Protein AF-A0A7C4EPC2-F1 (afdb_monomer_lite)

pLDDT: mean 90.07, std 8.47, range [62.22, 97.75]

Structure (mmCIF, N/CA/C/O backbone):
data_AF-A0A7C4EPC2-F1
#
_entry.id   AF-A0A7C4EPC2-F1
#
loop_
_atom_site.group_PDB
_atom_site.id
_atom_site.type_symbol
_atom_site.label_atom_id
_atom_site.label_alt_id
_atom_site.label_comp_id
_atom_site.label_asym_id
_atom_site.label_entity_id
_atom_site.label_seq_id
_atom_site.pdbx_PDB_ins_code
_atom_site.Cartn_x
_atom_site.Cartn_y
_atom_site.Cartn_z
_atom_site.occupancy
_atom_site.B_iso_or_equiv
_atom_site.auth_seq_id
_atom_site.auth_comp_id
_atom_site.auth_asym_id
_atom_site.auth_atom_id
_atom_site.pdbx_PDB_model_num
ATOM 1 N N . MET A 1 1 ? 42.940 -5.747 -34.502 1.00 62.22 1 MET A N 1
ATOM 2 C CA . MET A 1 1 ? 41.827 -6.542 -33.925 1.00 62.22 1 MET A CA 1
ATOM 3 C C . MET A 1 1 ? 40.724 -6.638 -34.980 1.00 62.22 1 MET A C 1
ATOM 5 O O . MET A 1 1 ? 40.462 -5.613 -35.594 1.00 62.22 1 MET A O 1
ATOM 9 N N . PRO A 1 2 ? 40.128 -7.808 -35.272 1.00 84.88 2 PRO A N 1
ATOM 10 C CA . PRO A 1 2 ? 39.108 -7.917 -36.321 1.00 84.88 2 PRO A CA 1
ATOM 11 C C . PRO A 1 2 ? 37.890 -7.036 -36.005 1.00 84.88 2 PRO A C 1
ATOM 13 O O . PRO A 1 2 ? 37.481 -6.958 -34.847 1.00 84.88 2 PRO A O 1
ATOM 16 N N . LEU A 1 3 ? 37.299 -6.413 -37.031 1.00 84.69 3 LEU A N 1
ATOM 17 C CA . LEU A 1 3 ? 36.212 -5.423 -36.922 1.00 84.69 3 LEU A CA 1
ATOM 18 C C . LEU A 1 3 ? 35.038 -5.899 -36.048 1.00 84.69 3 LEU A C 1
ATOM 20 O O . LEU A 1 3 ? 34.501 -5.137 -35.251 1.00 84.69 3 LEU A O 1
ATOM 24 N N . LYS A 1 4 ? 34.719 -7.197 -36.108 1.00 81.44 4 LYS A N 1
ATOM 25 C CA . LYS A 1 4 ? 33.694 -7.840 -35.269 1.00 81.44 4 LYS A CA 1
ATOM 26 C C . LYS A 1 4 ? 33.980 -7.719 -33.767 1.00 81.44 4 LYS A C 1
ATOM 28 O O . LYS A 1 4 ? 33.054 -7.530 -32.992 1.00 81.44 4 LYS A O 1
ATOM 33 N N . LYS A 1 5 ? 35.250 -7.791 -33.350 1.00 83.31 5 LYS A N 1
ATOM 34 C CA . LYS A 1 5 ? 35.651 -7.645 -31.940 1.00 83.31 5 LYS A CA 1
ATOM 35 C C . LYS A 1 5 ? 35.572 -6.192 -31.471 1.00 83.31 5 LYS A C 1
ATOM 37 O O . LYS A 1 5 ? 35.227 -5.963 -30.322 1.00 83.31 5 LYS A O 1
ATOM 42 N N . ILE A 1 6 ? 35.859 -5.227 -32.349 1.00 88.38 6 ILE A N 1
ATOM 43 C CA . ILE A 1 6 ? 35.716 -3.792 -32.042 1.00 88.38 6 ILE A CA 1
ATOM 44 C C . ILE A 1 6 ? 34.235 -3.442 -31.886 1.00 88.38 6 ILE A C 1
ATOM 46 O O . ILE A 1 6 ? 33.855 -2.798 -30.917 1.00 88.38 6 ILE A O 1
ATOM 50 N N . PHE A 1 7 ? 33.392 -3.935 -32.792 1.00 91.56 7 PHE A N 1
ATOM 51 C CA . PHE A 1 7 ? 31.947 -3.749 -32.708 1.00 91.56 7 PHE A CA 1
ATOM 52 C C . PHE A 1 7 ? 31.357 -4.348 -31.422 1.00 91.56 7 PHE A C 1
ATOM 54 O O . PHE A 1 7 ? 30.595 -3.680 -30.729 1.00 91.56 7 PHE A O 1
ATOM 61 N N . LEU A 1 8 ? 31.766 -5.569 -31.052 1.00 91.88 8 LEU A N 1
ATOM 62 C CA . LEU A 1 8 ? 31.332 -6.198 -29.800 1.00 91.88 8 LEU A CA 1
ATOM 63 C C . LEU A 1 8 ? 31.773 -5.398 -28.564 1.00 91.88 8 LEU A C 1
ATOM 65 O O . LEU A 1 8 ? 31.006 -5.256 -27.616 1.00 91.88 8 LEU A O 1
ATOM 69 N N . LEU A 1 9 ? 32.996 -4.860 -28.587 1.00 92.25 9 LEU A N 1
ATOM 70 C CA . LEU A 1 9 ? 33.539 -4.043 -27.503 1.00 92.25 9 LEU A CA 1
ATOM 71 C C . LEU A 1 9 ? 32.753 -2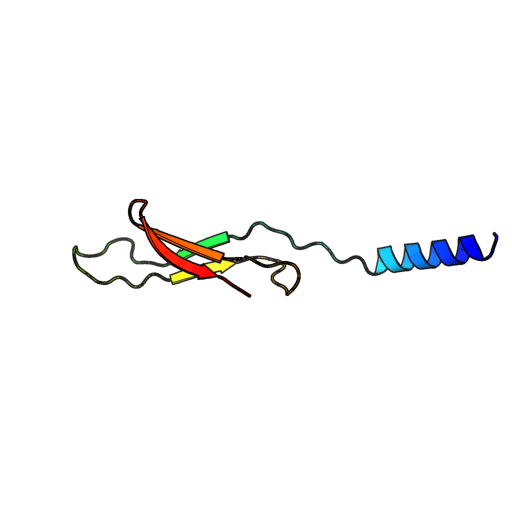.735 -27.339 1.00 92.25 9 LEU A C 1
ATOM 73 O O . LEU A 1 9 ? 32.454 -2.346 -26.216 1.00 92.25 9 LEU A O 1
ATOM 77 N N . LEU A 1 10 ? 32.387 -2.084 -28.447 1.00 92.38 10 LEU A N 1
ATOM 78 C CA . LEU A 1 10 ? 31.581 -0.862 -28.432 1.00 92.38 10 LEU A CA 1
ATOM 79 C C . LEU A 1 10 ? 30.153 -1.122 -27.934 1.00 92.38 10 LEU A C 1
ATOM 81 O O . LEU A 1 10 ? 29.643 -0.339 -27.138 1.00 92.38 10 LEU A O 1
ATOM 85 N N . LEU A 1 11 ? 29.535 -2.237 -28.336 1.00 92.25 11 LEU A N 1
ATOM 86 C CA . LEU A 1 11 ? 28.232 -2.676 -27.816 1.00 92.25 11 LEU A CA 1
ATOM 87 C C . LEU A 1 11 ? 28.272 -2.913 -26.305 1.00 92.25 11 LEU A C 1
ATOM 89 O O . LEU A 1 11 ? 27.401 -2.440 -25.579 1.00 92.25 11 LEU A O 1
ATOM 93 N N . PHE A 1 12 ? 29.299 -3.616 -25.827 1.00 90.88 12 PHE A N 1
ATOM 94 C CA . PHE A 1 12 ? 29.468 -3.891 -24.405 1.00 90.88 12 PHE A CA 1
ATOM 95 C C . PHE A 1 12 ? 29.738 -2.609 -23.604 1.00 90.88 12 PHE A C 1
ATOM 97 O O . PHE A 1 12 ? 29.097 -2.380 -22.582 1.00 90.88 12 PHE A O 1
ATOM 104 N N . ALA A 1 13 ? 30.626 -1.736 -24.090 1.00 90.44 13 ALA A N 1
ATOM 105 C CA . ALA A 1 13 ? 30.905 -0.446 -23.460 1.00 90.44 13 ALA A CA 1
ATOM 106 C C . ALA A 1 13 ? 29.655 0.447 -23.410 1.00 90.44 13 ALA A C 1
ATOM 108 O O . ALA A 1 13 ? 29.377 1.048 -22.375 1.00 90.44 13 ALA A O 1
ATOM 109 N N . GLY A 1 14 ? 28.865 0.481 -24.488 1.00 89.62 14 GLY A N 1
ATOM 110 C CA . GLY A 1 14 ? 27.583 1.184 -24.516 1.00 89.62 14 GLY A CA 1
ATOM 111 C C . GLY A 1 14 ? 26.592 0.637 -23.486 1.00 89.62 14 GLY A C 1
ATOM 112 O O . GLY A 1 14 ? 25.998 1.410 -22.741 1.00 89.62 14 GLY A O 1
ATOM 113 N N . ALA A 1 15 ? 26.463 -0.688 -23.375 1.00 86.56 15 ALA A N 1
ATOM 114 C CA . ALA A 1 15 ? 25.575 -1.317 -22.396 1.00 86.56 15 ALA A CA 1
ATOM 115 C C . ALA A 1 15 ? 25.974 -1.005 -20.943 1.00 86.56 15 ALA A C 1
ATOM 117 O O . ALA A 1 15 ? 25.109 -0.728 -20.114 1.00 86.56 15 ALA A O 1
ATOM 118 N N . VAL A 1 16 ? 27.276 -1.002 -20.637 1.00 84.12 16 VAL A N 1
ATOM 119 C CA . VAL A 1 16 ? 27.784 -0.653 -19.300 1.00 84.12 16 VAL A CA 1
ATOM 120 C C . VAL A 1 16 ? 27.531 0.824 -18.983 1.00 84.12 16 VAL A C 1
ATOM 122 O O . VAL A 1 16 ? 27.054 1.135 -17.893 1.00 84.12 16 VAL A O 1
ATOM 125 N N . LEU A 1 17 ? 27.778 1.732 -19.932 1.00 81.56 17 LEU A N 1
ATOM 126 C CA . LEU A 1 17 ? 27.550 3.172 -19.746 1.00 81.56 17 LEU A CA 1
ATOM 127 C C . LEU A 1 17 ? 26.063 3.544 -19.626 1.00 81.56 17 LEU A C 1
ATOM 129 O O . LEU A 1 17 ? 25.738 4.546 -18.997 1.00 81.56 17 LEU A O 1
ATOM 133 N N . CYS A 1 18 ? 25.164 2.741 -20.196 1.00 78.00 18 CYS A N 1
ATOM 134 C CA . CYS A 1 18 ? 23.716 2.916 -20.062 1.00 78.00 18 CYS A CA 1
ATOM 135 C C . CYS A 1 18 ? 23.110 2.175 -18.859 1.00 78.00 18 CYS A C 1
ATOM 137 O O . CYS A 1 18 ? 21.893 2.221 -18.670 1.00 78.00 18 CYS A O 1
ATOM 139 N N . SER A 1 19 ? 23.914 1.489 -18.042 1.00 71.88 19 SER A N 1
ATOM 140 C CA . SER A 1 19 ? 23.393 0.815 -16.853 1.00 71.88 19 SER A CA 1
ATOM 141 C C . SER A 1 19 ? 23.026 1.840 -15.771 1.00 71.88 19 SER A C 1
ATOM 143 O O . SER A 1 19 ? 23.853 2.629 -15.322 1.00 71.88 19 SER A O 1
ATOM 145 N N . SER A 1 20 ? 21.753 1.855 -15.373 1.00 69.81 20 SER A N 1
ATOM 146 C CA . SER A 1 20 ? 21.268 2.637 -14.229 1.00 69.81 20 SER A CA 1
ATOM 147 C C . SER A 1 20 ? 21.228 1.752 -12.981 1.00 69.81 20 SER A C 1
ATOM 149 O O . SER A 1 20 ? 21.007 0.544 -13.114 1.00 69.81 20 SER A O 1
ATOM 151 N N . PRO A 1 21 ? 21.417 2.308 -11.769 1.00 71.56 21 PRO A N 1
ATOM 152 C CA . PRO A 1 21 ? 21.228 1.544 -10.545 1.00 71.56 21 PRO A CA 1
ATOM 153 C C . PRO A 1 21 ? 19.805 0.979 -10.504 1.00 71.56 21 PRO A C 1
ATOM 155 O O . PRO A 1 21 ? 18.823 1.698 -10.690 1.00 71.56 21 PRO A O 1
ATOM 158 N N . ALA A 1 22 ? 19.697 -0.329 -10.276 1.00 67.31 22 ALA A N 1
ATOM 159 C CA . ALA A 1 22 ? 18.411 -0.974 -10.083 1.00 67.31 22 ALA A CA 1
ATOM 160 C C . ALA A 1 22 ? 17.848 -0.548 -8.719 1.00 67.31 22 ALA A C 1
ATOM 162 O O . ALA A 1 22 ? 18.287 -1.028 -7.674 1.00 67.31 22 ALA A O 1
ATOM 163 N N . HIS A 1 23 ? 16.888 0.374 -8.730 1.00 66.38 23 HIS A N 1
ATOM 164 C CA . HIS A 1 23 ? 16.049 0.656 -7.573 1.00 66.38 23 HIS A CA 1
ATOM 165 C C . HIS A 1 23 ? 14.986 -0.444 -7.507 1.00 66.38 23 HIS A C 1
ATOM 167 O O . HIS A 1 23 ? 14.053 -0.468 -8.305 1.00 66.38 23 HIS A O 1
ATOM 173 N N . ALA A 1 24 ? 15.236 -1.422 -6.640 1.00 66.62 24 ALA A N 1
ATOM 174 C CA . ALA A 1 24 ? 14.378 -2.574 -6.388 1.00 66.62 24 ALA A CA 1
ATOM 175 C C . ALA A 1 24 ? 14.344 -2.836 -4.877 1.00 66.62 24 ALA A C 1
ATOM 177 O O . ALA A 1 24 ? 14.723 -3.909 -4.397 1.00 66.62 24 ALA A O 1
ATOM 178 N N . ASP A 1 25 ? 13.984 -1.812 -4.104 1.00 78.25 25 ASP A N 1
ATOM 179 C CA . ASP A 1 25 ? 13.700 -2.016 -2.688 1.00 78.25 25 ASP A CA 1
ATOM 180 C C . ASP A 1 25 ? 12.423 -2.855 -2.526 1.00 78.25 25 ASP A C 1
ATOM 182 O O . ASP A 1 25 ? 11.686 -3.133 -3.470 1.00 78.25 25 ASP A O 1
ATOM 186 N N . LYS A 1 26 ? 12.181 -3.356 -1.316 1.00 86.50 26 LYS A N 1
ATOM 187 C CA . LYS A 1 26 ? 10.906 -4.018 -1.041 1.00 86.50 26 LYS A CA 1
ATOM 188 C C . LYS A 1 26 ? 9.837 -2.948 -0.905 1.00 86.50 26 LYS A C 1
ATOM 190 O O . LYS A 1 26 ? 10.041 -1.982 -0.173 1.00 86.50 26 LYS A O 1
ATOM 195 N N . SER A 1 27 ? 8.677 -3.183 -1.508 1.00 93.00 27 SER A N 1
ATOM 196 C CA . SER A 1 27 ? 7.506 -2.354 -1.258 1.00 93.00 27 SER A CA 1
ATOM 197 C C . SER A 1 27 ? 7.210 -2.310 0.241 1.00 93.00 27 SER A C 1
ATOM 199 O O . SER A 1 27 ? 7.255 -3.331 0.935 1.00 93.00 27 SER A O 1
ATOM 201 N N . THR A 1 28 ? 6.896 -1.125 0.744 1.00 94.94 28 THR A N 1
ATOM 202 C CA . THR A 1 28 ? 6.531 -0.901 2.145 1.00 94.94 28 THR A CA 1
ATOM 203 C C . THR A 1 28 ? 5.108 -0.371 2.231 1.00 94.94 28 THR A C 1
ATOM 205 O O . THR A 1 28 ? 4.633 0.302 1.316 1.00 94.94 28 THR A O 1
ATOM 208 N N . ALA A 1 29 ? 4.417 -0.692 3.324 1.00 96.12 29 ALA A N 1
ATOM 209 C CA . ALA A 1 29 ? 3.080 -0.193 3.613 1.00 96.12 29 ALA A CA 1
ATOM 210 C C . ALA A 1 29 ? 3.037 0.381 5.032 1.00 96.12 29 ALA A C 1
ATOM 212 O O . ALA A 1 29 ? 3.474 -0.272 5.980 1.00 96.12 29 ALA A O 1
ATOM 213 N N . ALA A 1 30 ? 2.488 1.584 5.176 1.00 96.94 30 ALA A N 1
ATOM 214 C CA . ALA A 1 30 ? 2.240 2.226 6.461 1.00 96.94 30 ALA A CA 1
ATOM 215 C C . ALA A 1 30 ? 0.741 2.479 6.648 1.00 96.94 30 ALA A C 1
ATOM 217 O O . ALA A 1 30 ? 0.054 2.918 5.723 1.00 96.94 30 ALA A O 1
ATOM 218 N N . ILE A 1 31 ? 0.246 2.216 7.858 1.00 96.06 31 ILE A N 1
ATOM 219 C CA . ILE A 1 31 ? -1.138 2.482 8.251 1.00 96.06 31 ILE A CA 1
ATOM 220 C C . ILE A 1 31 ? -1.170 3.810 9.001 1.00 96.06 31 ILE A C 1
ATOM 222 O O . ILE A 1 31 ? -0.481 3.981 10.003 1.00 96.06 31 ILE A O 1
ATOM 226 N N . GLN A 1 32 ? -1.996 4.735 8.529 1.00 97.19 32 GLN A N 1
ATOM 227 C CA . GLN A 1 32 ? -2.334 5.963 9.234 1.00 97.19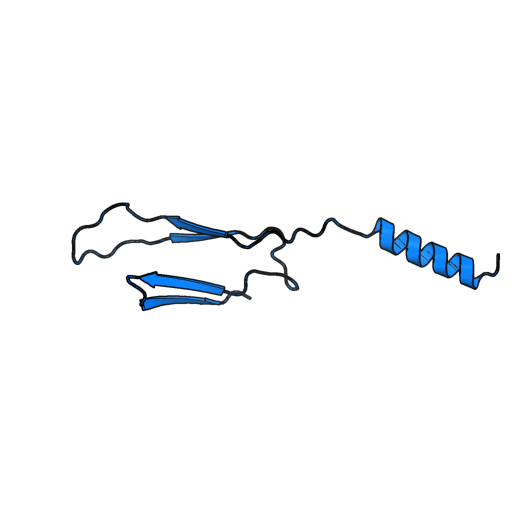 32 GLN A CA 1
ATOM 228 C C . GLN A 1 32 ? -3.799 5.875 9.657 1.00 97.19 32 GLN A C 1
ATOM 230 O O . GLN A 1 32 ? -4.707 5.924 8.822 1.00 97.19 32 GLN A O 1
ATO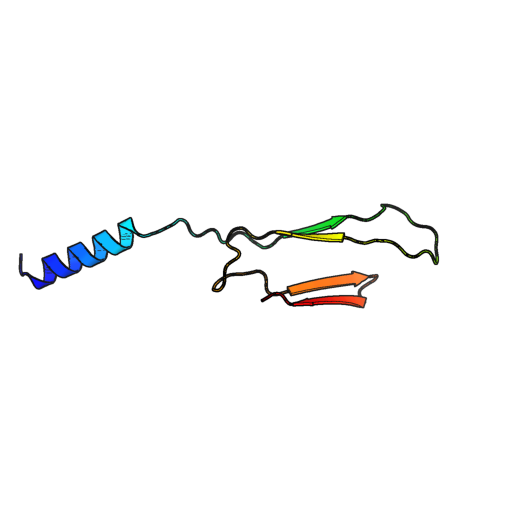M 235 N N . ALA A 1 33 ? -4.012 5.699 10.956 1.00 94.94 33 ALA A N 1
ATOM 236 C CA . ALA A 1 33 ? -5.320 5.568 11.583 1.00 94.94 33 ALA A CA 1
ATOM 237 C C . ALA A 1 33 ? -5.234 6.032 13.050 1.00 94.94 33 ALA A C 1
ATOM 239 O O . ALA A 1 33 ? -4.131 6.097 13.599 1.00 94.94 33 ALA A O 1
ATOM 240 N N . PRO A 1 34 ? -6.366 6.343 13.703 1.00 95.50 34 PRO A N 1
ATOM 241 C CA . PRO A 1 34 ? -6.388 6.577 15.144 1.00 95.50 34 PRO A CA 1
ATOM 242 C C . PRO A 1 34 ? -5.880 5.353 15.918 1.00 95.50 34 PRO A C 1
ATOM 244 O O . PRO A 1 34 ? -6.256 4.226 15.603 1.00 95.50 34 PRO A O 1
ATOM 247 N N . GLU A 1 35 ? -5.093 5.563 16.977 1.00 95.00 35 GLU A N 1
ATOM 248 C CA . GLU A 1 35 ? -4.641 4.468 17.857 1.00 95.00 35 GLU A CA 1
ATOM 249 C C . GLU A 1 35 ? -5.802 3.790 18.598 1.00 95.00 35 GLU A C 1
ATOM 251 O O . GLU A 1 35 ? -5.713 2.629 18.997 1.00 95.00 35 GLU A O 1
ATOM 256 N N . ARG A 1 36 ? -6.893 4.532 18.819 1.00 95.25 36 ARG A N 1
ATOM 257 C CA . ARG A 1 36 ? -8.104 4.073 19.499 1.00 95.25 36 ARG A CA 1
ATOM 258 C C . ARG A 1 36 ? -9.329 4.668 18.826 1.00 95.25 36 ARG A C 1
ATOM 260 O O . ARG A 1 36 ? -9.297 5.806 18.362 1.00 95.25 36 ARG A O 1
ATOM 267 N N . ALA A 1 37 ? -10.421 3.917 18.847 1.00 94.75 37 ALA A N 1
ATOM 268 C CA . ALA A 1 37 ? -11.719 4.366 18.374 1.00 94.75 37 ALA A CA 1
ATOM 269 C C . ALA A 1 37 ? -12.840 3.761 19.233 1.00 94.75 37 ALA A C 1
ATOM 271 O O . ALA A 1 37 ? -12.686 2.635 19.718 1.00 94.75 37 ALA A O 1
ATOM 272 N N . PRO A 1 38 ? -13.963 4.471 19.439 1.00 95.94 38 PRO A N 1
ATOM 273 C CA . PRO A 1 38 ? -15.134 3.904 20.096 1.00 95.94 38 PRO A CA 1
ATOM 274 C C . PRO A 1 38 ? -15.684 2.696 19.329 1.00 95.94 38 PRO A C 1
ATOM 276 O O . PRO A 1 38 ? -15.681 2.670 18.094 1.00 95.94 38 PRO A O 1
ATOM 279 N N . ALA A 1 39 ? -16.209 1.715 20.060 1.00 95.81 39 ALA A N 1
ATOM 280 C CA . ALA A 1 39 ? -16.881 0.571 19.454 1.00 95.81 39 ALA A CA 1
ATOM 281 C C . ALA A 1 39 ? -18.073 1.028 18.593 1.00 95.81 39 ALA A C 1
ATOM 283 O O . ALA A 1 39 ? -18.836 1.907 18.992 1.00 95.81 39 ALA A O 1
ATOM 284 N N . GLY A 1 40 ? -18.216 0.438 17.403 1.00 95.62 40 GLY A N 1
ATOM 285 C CA . GLY A 1 40 ? -19.278 0.773 16.447 1.00 95.62 40 GLY A CA 1
ATOM 286 C C . GLY A 1 40 ? -19.055 2.059 15.644 1.00 95.62 40 GLY A C 1
ATOM 287 O O . GLY A 1 40 ? -19.890 2.399 14.810 1.00 95.62 40 GLY A O 1
ATOM 288 N N . SER A 1 41 ? -17.945 2.773 15.858 1.00 95.50 41 SER A N 1
ATOM 289 C CA . SER A 1 41 ? -17.621 3.965 15.070 1.00 95.50 41 SER A CA 1
ATOM 290 C C . SER A 1 41 ? -17.007 3.611 13.711 1.00 95.50 41 SER A C 1
ATOM 292 O O . SER A 1 41 ? -16.356 2.580 13.547 1.00 95.50 41 SER A O 1
ATOM 294 N N . THR A 1 42 ? -17.206 4.488 12.725 1.00 95.06 42 THR A N 1
ATOM 295 C CA . THR A 1 42 ? -16.494 4.413 11.442 1.00 95.06 42 THR A CA 1
ATOM 296 C C . THR A 1 42 ? -15.155 5.124 11.579 1.00 95.06 42 THR A C 1
ATOM 298 O O . THR A 1 42 ? -15.117 6.288 11.977 1.00 95.06 42 THR A O 1
ATOM 301 N N . ILE A 1 43 ? -14.064 4.439 11.230 1.00 93.94 43 ILE A N 1
ATOM 302 C CA . ILE A 1 43 ? -12.709 4.992 11.304 1.00 93.94 43 ILE A CA 1
ATOM 303 C C . ILE A 1 43 ? -12.128 5.235 9.908 1.00 93.94 43 ILE A C 1
ATOM 305 O O . ILE A 1 43 ? -12.174 4.339 9.063 1.00 93.94 43 ILE A O 1
ATOM 309 N N . PRO A 1 44 ? -11.543 6.416 9.644 1.00 93.12 44 PRO A N 1
ATOM 310 C CA . PRO A 1 44 ? -10.759 6.614 8.439 1.00 93.12 44 PRO A CA 1
ATOM 311 C C . PRO A 1 44 ? -9.415 5.891 8.586 1.00 93.12 44 PRO A C 1
ATOM 313 O O . PRO A 1 44 ? -8.670 6.129 9.537 1.00 93.12 44 PRO A O 1
ATOM 316 N N . ILE A 1 45 ? -9.096 5.027 7.624 1.00 94.38 45 ILE A N 1
ATOM 317 C CA . ILE A 1 45 ? -7.791 4.374 7.507 1.00 94.38 45 ILE A CA 1
ATOM 318 C C . ILE A 1 45 ? -7.170 4.820 6.189 1.00 94.38 45 ILE A C 1
ATOM 320 O O . ILE A 1 45 ? -7.767 4.649 5.126 1.00 94.38 45 ILE A O 1
ATOM 324 N N . ARG A 1 46 ? -5.956 5.366 6.250 1.00 96.44 46 ARG A N 1
ATOM 325 C CA . ARG A 1 46 ? -5.133 5.618 5.067 1.00 96.44 46 ARG A CA 1
ATOM 326 C C . ARG A 1 46 ? -3.993 4.614 5.034 1.00 96.44 46 ARG A C 1
ATOM 328 O O . ARG A 1 46 ? -3.253 4.475 6.004 1.00 96.44 46 ARG A O 1
ATOM 335 N N . ILE A 1 47 ? -3.836 3.957 3.892 1.00 97.06 47 ILE A N 1
ATOM 336 C CA . ILE A 1 47 ? -2.689 3.101 3.608 1.00 97.06 47 ILE A CA 1
ATOM 337 C C . ILE A 1 47 ? -1.750 3.864 2.681 1.00 97.06 47 ILE A C 1
ATOM 339 O O . ILE A 1 47 ? -2.178 4.358 1.638 1.00 97.06 47 ILE A O 1
ATOM 343 N N . VAL A 1 48 ? -0.486 3.988 3.075 1.00 96.81 48 VAL A N 1
ATOM 344 C CA . VAL A 1 48 ? 0.565 4.594 2.251 1.00 96.81 48 VAL A CA 1
ATOM 345 C C . VAL A 1 48 ? 1.483 3.481 1.780 1.00 96.81 48 VAL A C 1
ATOM 347 O O . VAL A 1 48 ? 2.101 2.814 2.606 1.00 96.81 48 VAL A O 1
ATOM 350 N N . VAL A 1 49 ? 1.543 3.275 0.466 1.00 95.94 49 VAL A N 1
ATOM 351 C CA . VAL A 1 49 ? 2.387 2.261 -0.172 1.00 95.94 49 VAL A CA 1
ATOM 352 C C . VAL A 1 49 ? 3.544 2.958 -0.877 1.00 95.94 49 VAL A C 1
ATOM 354 O O . VAL A 1 49 ? 3.311 3.862 -1.678 1.00 95.94 49 VAL A O 1
ATOM 357 N N . THR A 1 50 ? 4.773 2.527 -0.601 1.00 93.81 50 THR A N 1
ATOM 358 C CA . THR A 1 50 ? 5.992 3.116 -1.176 1.00 93.81 50 THR A CA 1
ATOM 359 C C . THR A 1 50 ? 6.856 2.032 -1.806 1.00 93.81 50 THR A C 1
ATOM 361 O O . THR A 1 50 ? 7.033 0.965 -1.218 1.00 93.81 50 THR A O 1
ATOM 364 N N . HIS A 1 51 ? 7.396 2.313 -2.994 1.00 91.62 51 HIS A N 1
ATOM 365 C CA . HIS A 1 51 ? 8.315 1.444 -3.732 1.00 91.62 51 HIS A CA 1
ATOM 366 C C . HIS A 1 51 ? 9.265 2.297 -4.582 1.00 91.62 51 HIS A C 1
ATOM 368 O O . HIS A 1 51 ? 8.812 3.091 -5.415 1.00 91.62 51 HIS A O 1
ATOM 374 N N . SER A 1 52 ? 10.568 2.160 -4.369 1.00 86.44 52 SER A N 1
ATOM 375 C CA . SER A 1 52 ? 11.617 2.789 -5.167 1.00 86.44 52 SER A CA 1
ATOM 376 C C . SER A 1 52 ? 11.831 1.954 -6.424 1.00 86.44 52 SER A C 1
ATOM 378 O O . SER A 1 52 ? 12.378 0.859 -6.380 1.00 86.44 52 SER A O 1
ATOM 380 N N . GLY A 1 53 ? 11.352 2.469 -7.556 1.00 84.62 53 GLY A N 1
ATOM 381 C CA . GLY A 1 53 ? 11.363 1.761 -8.836 1.00 84.62 53 GLY A CA 1
ATOM 382 C C . GLY A 1 53 ? 9.993 1.606 -9.483 1.00 84.62 53 GLY A C 1
ATOM 383 O O . GLY A 1 53 ? 9.915 0.930 -10.496 1.00 84.62 53 GLY A O 1
ATOM 384 N N . ASN A 1 54 ? 8.941 2.237 -8.947 1.00 87.75 54 ASN A N 1
ATOM 385 C CA . ASN A 1 54 ? 7.568 2.163 -9.454 1.00 87.75 54 ASN A CA 1
ATOM 386 C C . ASN A 1 54 ? 7.438 2.655 -10.913 1.00 87.75 54 ASN A C 1
ATOM 388 O O . ASN A 1 54 ? 7.397 3.860 -11.168 1.00 87.75 54 ASN A O 1
ATOM 392 N N . ASN A 1 55 ? 7.391 1.722 -11.865 1.00 86.81 55 ASN A N 1
ATOM 393 C CA . ASN A 1 55 ? 7.266 1.974 -13.301 1.00 86.81 55 ASN A CA 1
ATOM 394 C C . ASN A 1 55 ? 6.505 0.838 -14.016 1.00 86.81 55 ASN A C 1
ATOM 396 O O . ASN A 1 55 ? 6.224 -0.197 -13.421 1.00 86.81 55 ASN A O 1
ATOM 400 N N . ILE A 1 56 ? 6.230 0.998 -15.316 1.00 88.62 56 ILE A N 1
ATOM 401 C CA . ILE A 1 56 ? 5.404 0.062 -16.106 1.00 88.62 56 ILE A CA 1
ATOM 402 C C . ILE A 1 56 ? 5.931 -1.388 -16.175 1.00 88.62 56 ILE A C 1
ATOM 404 O O . ILE A 1 56 ? 5.160 -2.298 -16.461 1.00 88.62 56 ILE A O 1
ATOM 408 N N . LEU A 1 57 ? 7.228 -1.622 -15.944 1.00 87.12 57 LEU A N 1
ATOM 409 C CA . LEU A 1 57 ? 7.843 -2.959 -15.940 1.00 87.12 57 LEU A CA 1
ATOM 410 C C . LEU A 1 57 ? 8.065 -3.505 -14.522 1.00 87.12 57 LEU A C 1
ATOM 412 O O . LEU A 1 57 ? 8.332 -4.695 -14.358 1.00 87.12 57 LEU A O 1
ATOM 416 N N . HIS A 1 58 ? 8.007 -2.648 -13.501 1.00 88.62 58 HIS A N 1
ATOM 417 C CA . HIS A 1 58 ? 8.334 -2.999 -12.124 1.00 88.62 58 HIS A CA 1
ATOM 418 C C . HIS A 1 58 ? 7.571 -2.100 -11.147 1.00 88.62 58 HIS A C 1
ATOM 420 O O . HIS A 1 58 ? 7.915 -0.938 -10.960 1.00 88.62 58 HIS A O 1
ATOM 426 N N . TYR A 1 59 ? 6.526 -2.627 -10.515 1.00 91.75 59 TYR A N 1
ATOM 427 C CA . TYR A 1 59 ? 5.677 -1.869 -9.598 1.00 91.75 59 TYR A CA 1
ATOM 428 C C . TYR A 1 59 ? 5.075 -2.774 -8.518 1.00 91.75 59 TYR A C 1
ATOM 430 O O . TYR A 1 59 ? 5.058 -4.002 -8.644 1.00 91.75 59 TYR A O 1
ATOM 438 N N . THR A 1 60 ? 4.566 -2.165 -7.445 1.00 94.38 60 THR A N 1
ATOM 439 C CA . THR A 1 60 ? 3.781 -2.881 -6.432 1.00 94.38 60 THR A CA 1
ATOM 440 C C . THR A 1 60 ? 2.455 -3.308 -7.039 1.00 94.38 60 THR A C 1
ATOM 442 O O . THR A 1 60 ? 1.684 -2.452 -7.440 1.00 94.38 60 THR A O 1
ATOM 445 N N . GLN A 1 61 ? 2.1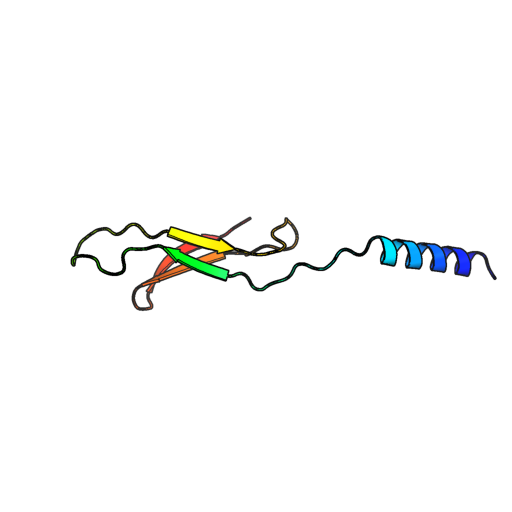42 -4.602 -7.064 1.00 95.00 61 GLN A N 1
ATOM 446 C CA . GLN A 1 61 ? 0.945 -5.083 -7.767 1.00 95.00 61 GLN A CA 1
ATOM 447 C C . GLN A 1 61 ? -0.363 -4.814 -7.024 1.00 95.00 61 GLN A C 1
ATOM 449 O O . GLN A 1 61 ? -1.385 -4.576 -7.654 1.00 95.00 61 GLN A O 1
ATOM 454 N N . TRP A 1 62 ? -0.358 -4.890 -5.695 1.00 96.81 62 TRP A N 1
ATOM 455 C CA . TRP A 1 62 ? -1.572 -4.736 -4.904 1.00 96.81 62 TRP A CA 1
ATOM 456 C C . TRP A 1 62 ? -1.264 -4.393 -3.453 1.00 96.81 62 TRP A C 1
ATOM 458 O O . TRP A 1 62 ? -0.158 -4.604 -2.951 1.00 96.81 62 TRP A O 1
ATOM 468 N N . VAL A 1 63 ? -2.288 -3.912 -2.758 1.00 97.38 63 VAL A N 1
ATOM 469 C CA . VAL A 1 63 ? -2.325 -3.811 -1.302 1.00 97.38 63 VAL A CA 1
ATOM 470 C C . VAL A 1 63 ? -3.664 -4.333 -0.796 1.00 97.38 63 VAL A C 1
ATOM 472 O O . VAL A 1 63 ? -4.704 -4.094 -1.406 1.00 97.38 63 VAL A O 1
ATOM 475 N N . ARG A 1 64 ? -3.648 -5.060 0.322 1.00 97.19 64 ARG A N 1
ATOM 476 C CA . ARG A 1 64 ? -4.859 -5.533 1.004 1.00 97.19 64 ARG A CA 1
ATOM 477 C C . ARG A 1 64 ? -4.848 -5.109 2.460 1.00 97.19 64 ARG A C 1
ATOM 479 O O . ARG A 1 64 ? -3.783 -5.020 3.072 1.00 97.19 64 ARG A O 1
ATOM 486 N N . VAL A 1 65 ? -6.031 -4.894 3.012 1.00 96.25 65 VAL A N 1
ATOM 487 C CA . VAL A 1 65 ? -6.232 -4.580 4.426 1.00 96.25 65 VAL A CA 1
ATOM 488 C C . VAL A 1 65 ? -7.005 -5.719 5.064 1.00 96.25 65 VAL A C 1
ATOM 490 O O . VAL A 1 65 ? -8.057 -6.126 4.572 1.00 96.25 65 VAL A O 1
ATOM 493 N N . THR A 1 66 ? -6.478 -6.219 6.178 1.00 96.44 66 THR A N 1
ATOM 494 C CA . THR A 1 66 ? -7.114 -7.263 6.981 1.00 96.44 66 THR A CA 1
ATOM 495 C C . THR A 1 66 ? -7.408 -6.747 8.380 1.00 96.44 66 THR A C 1
ATOM 497 O O . THR A 1 66 ? -6.509 -6.223 9.038 1.00 96.44 66 THR A O 1
ATOM 500 N N . VAL A 1 67 ? -8.630 -6.953 8.860 1.00 93.94 67 VAL A N 1
ATOM 501 C CA . VAL A 1 67 ? -9.043 -6.656 10.237 1.00 93.94 67 VAL A CA 1
ATOM 502 C C . VAL A 1 67 ? -9.382 -7.980 10.911 1.00 93.94 67 VAL A C 1
ATOM 504 O O . VAL A 1 67 ? -10.194 -8.745 10.398 1.00 93.94 67 VAL A O 1
ATOM 507 N N . ASN A 1 68 ? -8.726 -8.282 12.036 1.00 94.81 68 ASN A N 1
ATOM 508 C CA . ASN A 1 68 ? -8.893 -9.545 12.772 1.00 94.81 68 ASN A CA 1
ATOM 509 C C . ASN A 1 68 ? -8.774 -10.797 11.876 1.00 94.81 68 ASN A C 1
ATOM 511 O O . ASN A 1 68 ? -9.561 -11.732 11.979 1.00 94.81 68 ASN A O 1
ATOM 515 N N . GLY A 1 69 ? -7.811 -10.789 10.948 1.00 96.62 69 GLY A N 1
ATOM 516 C CA . GLY A 1 69 ? -7.565 -11.895 10.015 1.00 96.62 69 GLY A CA 1
ATOM 517 C C . GLY A 1 69 ? -8.520 -11.974 8.817 1.00 96.62 69 GLY A C 1
ATOM 518 O O . GLY A 1 69 ? -8.300 -12.801 7.939 1.00 96.62 69 GLY A O 1
ATOM 519 N N . THR A 1 70 ? -9.532 -11.107 8.736 1.00 97.12 70 THR A N 1
ATOM 520 C CA . THR A 1 70 ? -10.471 -11.053 7.605 1.00 97.12 70 THR A CA 1
ATOM 521 C C . THR A 1 70 ? -10.088 -9.928 6.654 1.00 97.12 70 THR A C 1
ATOM 523 O O . THR A 1 70 ? -9.864 -8.803 7.095 1.00 97.12 70 THR A O 1
ATOM 526 N N . GLU A 1 71 ? -10.007 -10.209 5.354 1.00 97.44 71 GLU A N 1
ATOM 527 C CA . GLU A 1 71 ? -9.798 -9.178 4.332 1.00 97.44 71 GLU A CA 1
ATOM 528 C C . GLU A 1 71 ? -11.030 -8.271 4.238 1.00 97.44 71 GLU A C 1
ATOM 530 O O . GLU A 1 71 ? -12.148 -8.751 4.064 1.00 97.44 71 GLU A O 1
ATOM 535 N N . VAL A 1 72 ? -10.822 -6.962 4.379 1.00 95.69 72 VAL A N 1
ATOM 536 C CA . VAL A 1 72 ? -11.897 -5.955 4.325 1.00 95.69 72 VAL A CA 1
ATOM 537 C C . VAL A 1 72 ? -11.800 -5.054 3.098 1.00 95.69 72 VAL A C 1
ATOM 539 O O . VAL A 1 72 ? -12.775 -4.396 2.749 1.00 95.69 72 VAL A O 1
ATOM 542 N N . ALA A 1 73 ? -10.633 -5.009 2.449 1.00 96.25 73 ALA A N 1
ATOM 543 C CA . ALA A 1 73 ? -10.420 -4.271 1.212 1.00 96.25 73 ALA A CA 1
ATOM 544 C C . ALA A 1 73 ? -9.138 -4.725 0.504 1.00 96.25 73 ALA A C 1
ATOM 546 O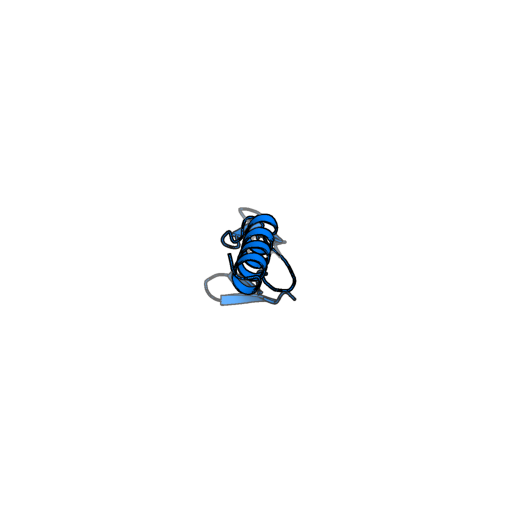 O . ALA A 1 73 ? -8.165 -5.126 1.153 1.00 96.25 73 ALA A O 1
ATOM 547 N N . ARG A 1 74 ? -9.119 -4.576 -0.821 1.00 97.44 74 ARG A N 1
ATOM 548 C CA . ARG A 1 74 ? -7.957 -4.786 -1.683 1.00 97.44 74 ARG A CA 1
ATOM 549 C C . ARG A 1 74 ? -7.978 -3.783 -2.830 1.00 97.44 74 ARG A C 1
ATOM 551 O O . ARG A 1 74 ? -9.038 -3.476 -3.368 1.00 97.44 74 ARG A O 1
ATOM 558 N N . TRP A 1 75 ? 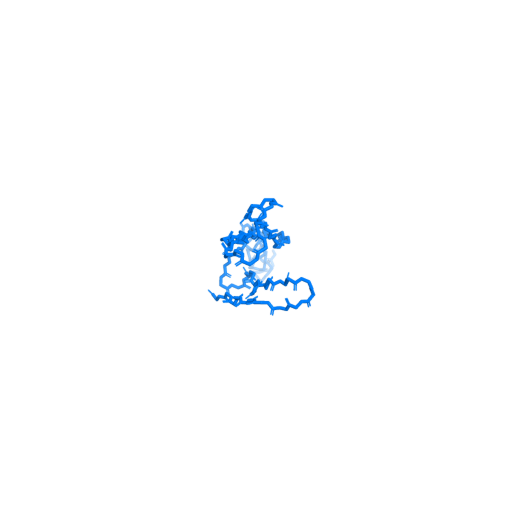-6.795 -3.315 -3.201 1.00 97.75 75 TRP A N 1
ATOM 559 C CA . TRP A 1 75 ? -6.568 -2.492 -4.378 1.00 97.75 75 TRP A CA 1
ATOM 560 C C . TRP A 1 75 ? -5.448 -3.115 -5.191 1.00 97.75 75 TRP A C 1
ATOM 562 O O . TRP A 1 75 ? -4.363 -3.355 -4.662 1.00 97.75 75 TRP A O 1
ATOM 572 N N . ASP A 1 76 ? -5.722 -3.366 -6.462 1.00 96.94 76 ASP A N 1
ATOM 573 C CA . ASP A 1 76 ? -4.730 -3.761 -7.449 1.00 96.94 76 ASP A CA 1
ATOM 574 C C . ASP A 1 76 ? -4.277 -2.504 -8.205 1.00 96.94 76 ASP A C 1
ATOM 576 O O . ASP A 1 76 ? -5.089 -1.646 -8.560 1.00 96.94 76 ASP A O 1
ATOM 580 N N . PHE A 1 77 ? -2.970 -2.369 -8.391 1.00 93.19 77 PHE A N 1
ATOM 581 C CA . PHE A 1 77 ? -2.344 -1.253 -9.088 1.00 93.19 77 PHE A CA 1
ATOM 582 C C . PHE A 1 77 ? -1.994 -1.661 -10.525 1.00 93.19 77 PHE A C 1
ATOM 584 O O . PHE A 1 77 ? -1.819 -2.847 -10.824 1.00 93.19 77 PHE A O 1
ATOM 591 N N . SER A 1 78 ? -1.888 -0.674 -11.413 1.00 87.94 78 SER A N 1
ATOM 592 C CA . SER A 1 78 ? -1.550 -0.836 -12.833 1.00 87.94 78 SER A CA 1
ATOM 593 C C . SER A 1 78 ? -0.719 0.332 -13.329 1.00 87.94 78 SER A C 1
ATOM 595 O O . SER A 1 78 ? -1.064 1.463 -12.909 1.00 87.94 78 SER A O 1
#

Sequence (78 aa):
MPLKKIFLLLLFAGAVLCSSPAHADKSTAAIQAPERAPAGSTIPIRIVVTHSGNNILHYTQWVRVTVNGTEVARWDFS

Foldseek 3Di:
DPPVVVVVVVVVVVVVVPDDPDQFDDKDKDWDWDPDDDPPDDTDIDIDIDGGRDDPVDHDQKDFDDDPNHTPDMDGDD

Secondary structure (DSSP, 8-state):
--HHHHHHHHHHHHHHHTPPP---PPPEEEEE--S---TT-----EEEEE-TT-BTTB---EEEEEETTEEEEEEE--

Radius of gyration: 23.05 Å; chains: 1; bounding box: 61×18×57 Å